Protein AF-A0A924BHE4-F1 (afdb_monomer_lite)

Foldseek 3Di:
DDDDDDDDDDFDKKFAKDKAALPPVCNVVRVVVRVCCCPVVCVLVPDPQAPDSDWDWDWADAPDDPNGITMTTIIGTHPDPPCRDPNMD

Structure (mmCIF, N/CA/C/O backbone):
data_AF-A0A924BHE4-F1
#
_entry.id   AF-A0A924BHE4-F1
#
loop_
_atom_site.group_PDB
_atom_site.id
_atom_site.type_symbol
_atom_site.label_atom_id
_atom_site.label_alt_id
_atom_site.label_comp_id
_atom_site.label_asym_id
_atom_site.label_entity_id
_atom_site.label_seq_id
_atom_site.pdbx_PDB_ins_code
_atom_site.Cartn_x
_atom_site.Cartn_y
_atom_site.Cartn_z
_atom_site.occupancy
_atom_site.B_iso_or_equiv
_atom_site.auth_seq_id
_atom_site.auth_comp_id
_atom_site.auth_asym_id
_atom_site.auth_atom_id
_atom_site.pdbx_PDB_model_num
ATOM 1 N N . MET A 1 1 ? -2.238 -25.765 -11.744 1.00 75.75 1 MET A N 1
ATOM 2 C CA . MET A 1 1 ? -2.651 -24.724 -10.780 1.00 75.75 1 MET A CA 1
ATOM 3 C C . MET A 1 1 ? -4.173 -24.665 -10.812 1.00 75.75 1 MET A C 1
ATOM 5 O O . MET A 1 1 ? -4.711 -24.589 -11.909 1.00 75.75 1 MET A O 1
ATOM 9 N N . LYS A 1 2 ? -4.867 -24.833 -9.679 1.00 91.25 2 LYS A N 1
ATOM 10 C CA . LYS A 1 2 ? -6.329 -24.655 -9.608 1.00 91.25 2 LYS A CA 1
ATOM 11 C C . LYS A 1 2 ? -6.582 -23.211 -9.187 1.00 91.25 2 LYS A C 1
ATOM 13 O O . LYS A 1 2 ? -5.990 -22.785 -8.202 1.00 91.25 2 LYS A O 1
ATOM 18 N N . TYR A 1 3 ? -7.397 -22.484 -9.938 1.00 93.12 3 TYR A N 1
ATOM 19 C CA . TYR A 1 3 ? -7.827 -21.134 -9.585 1.00 93.12 3 TYR A CA 1
ATOM 20 C C . TYR A 1 3 ? -9.350 -21.091 -9.510 1.00 93.12 3 TYR A C 1
ATOM 22 O O . TYR A 1 3 ? -10.034 -21.927 -10.105 1.00 93.12 3 TYR A O 1
ATOM 30 N N . GLU A 1 4 ? -9.856 -20.119 -8.766 1.00 96.06 4 GLU A N 1
ATOM 31 C CA . GLU A 1 4 ? -11.278 -19.853 -8.603 1.00 96.06 4 GLU A CA 1
ATOM 32 C C . GLU A 1 4 ? -11.547 -18.397 -8.978 1.00 96.06 4 GLU A C 1
ATOM 34 O O . GLU A 1 4 ? -10.750 -17.511 -8.669 1.00 96.06 4 GLU A O 1
ATOM 39 N N . VAL A 1 5 ? -12.665 -18.160 -9.662 1.00 95.12 5 VAL A N 1
ATOM 40 C CA . VAL A 1 5 ? -13.160 -16.807 -9.918 1.00 95.12 5 VAL A CA 1
ATOM 41 C C . VAL A 1 5 ? -14.135 -16.464 -8.802 1.00 95.12 5 VAL A C 1
ATOM 43 O O . VAL A 1 5 ? -15.194 -17.077 -8.695 1.00 95.12 5 VAL A O 1
ATOM 46 N N . VAL A 1 6 ? -13.776 -15.478 -7.985 1.00 96.06 6 VAL A N 1
ATOM 47 C CA . VAL A 1 6 ? -14.606 -14.977 -6.885 1.00 96.06 6 VAL A CA 1
ATOM 48 C C . VAL A 1 6 ? -15.015 -13.532 -7.153 1.00 96.06 6 VAL A C 1
ATOM 50 O O . VAL A 1 6 ? -14.274 -12.773 -7.773 1.00 96.06 6 VAL A O 1
ATOM 53 N N . THR A 1 7 ? -16.192 -13.136 -6.673 1.00 96.06 7 THR A N 1
ATOM 54 C CA . THR A 1 7 ? -16.614 -11.727 -6.648 1.00 96.06 7 THR A CA 1
ATOM 55 C C . THR A 1 7 ? -16.381 -11.177 -5.248 1.00 96.06 7 THR A C 1
ATOM 57 O O . THR A 1 7 ? -16.800 -11.797 -4.272 1.00 96.06 7 THR A O 1
ATOM 60 N N . LYS A 1 8 ? -15.723 -10.020 -5.144 1.00 93.81 8 LYS A N 1
ATOM 61 C CA . LYS A 1 8 ? -15.522 -9.306 -3.879 1.00 93.81 8 LYS A CA 1
ATOM 62 C C . LYS A 1 8 ? -16.229 -7.947 -3.935 1.00 93.81 8 LYS A C 1
ATOM 64 O O . LYS A 1 8 ? -16.188 -7.315 -4.990 1.00 93.81 8 LYS A O 1
ATOM 69 N N . PRO A 1 9 ? -16.889 -7.512 -2.848 1.00 95.81 9 PRO A N 1
ATOM 70 C CA . PRO A 1 9 ? -17.392 -6.147 -2.754 1.00 95.81 9 PRO A CA 1
ATOM 71 C C . PRO A 1 9 ? -16.228 -5.149 -2.716 1.00 95.81 9 PRO A C 1
ATOM 73 O O . PRO A 1 9 ? -15.089 -5.523 -2.427 1.00 95.81 9 PRO A O 1
ATOM 76 N N . GLU A 1 10 ? -16.525 -3.882 -2.992 1.00 96.31 10 GLU A N 1
ATOM 77 C CA . GLU A 1 10 ? -15.582 -2.792 -2.749 1.00 96.31 10 GLU A CA 1
ATOM 78 C C . GLU A 1 10 ? -15.214 -2.703 -1.262 1.00 96.31 10 GLU A C 1
ATOM 80 O O . GLU A 1 10 ? -16.024 -2.998 -0.380 1.00 96.31 10 GLU A O 1
ATOM 85 N N . PHE A 1 11 ? -13.983 -2.286 -0.990 1.00 97.06 11 PHE A N 1
ATOM 86 C CA . PHE A 1 11 ? -13.465 -2.065 0.354 1.00 97.06 11 PHE A CA 1
ATOM 87 C C . PHE A 1 11 ? -12.489 -0.888 0.332 1.00 97.06 11 PHE A C 1
ATOM 89 O O . PHE A 1 11 ? -12.055 -0.441 -0.732 1.00 97.06 11 PHE A O 1
ATOM 96 N N . LYS A 1 12 ? -12.180 -0.353 1.512 1.00 98.19 12 LYS A N 1
ATOM 97 C CA . LYS A 1 12 ? -11.297 0.804 1.683 1.00 98.19 12 LYS A CA 1
ATOM 98 C C . LYS A 1 12 ? -9.971 0.345 2.249 1.00 98.19 12 LYS A C 1
ATOM 100 O O . LYS A 1 12 ? -9.937 -0.560 3.078 1.00 98.19 12 LYS A O 1
ATOM 105 N N . VAL A 1 13 ? -8.902 1.010 1.845 1.00 98.19 13 VAL A N 1
ATOM 106 C CA . VAL A 1 13 ? -7.551 0.746 2.331 1.00 98.19 13 VAL A CA 1
ATOM 107 C C . VAL A 1 13 ? -6.853 2.059 2.650 1.00 98.19 13 VAL A C 1
ATOM 109 O O . VAL A 1 13 ? -7.119 3.050 1.977 1.00 98.19 13 VAL A O 1
ATOM 112 N N . ILE A 1 14 ? -5.991 2.052 3.666 1.00 98.56 14 ILE A N 1
ATOM 113 C CA . ILE A 1 14 ? -5.063 3.150 3.976 1.00 98.56 14 ILE A CA 1
ATOM 114 C C . ILE A 1 14 ? -3.647 2.584 3.979 1.00 98.56 14 ILE A C 1
ATOM 116 O O . ILE A 1 14 ? -3.429 1.460 4.448 1.00 98.56 14 ILE A O 1
ATOM 120 N N . GLY A 1 15 ? -2.685 3.348 3.470 1.00 98.06 15 GLY A N 1
ATOM 121 C CA . GLY A 1 15 ? -1.286 2.940 3.478 1.00 98.06 15 GLY A CA 1
ATOM 122 C C . GLY A 1 15 ? -0.345 3.927 2.801 1.00 98.06 15 GLY A C 1
ATOM 123 O O . GLY A 1 15 ? -0.630 5.120 2.704 1.00 98.06 15 GLY A O 1
ATOM 124 N N . ILE A 1 16 ? 0.782 3.413 2.309 1.00 98.06 16 ILE A N 1
ATOM 125 C CA . ILE A 1 16 ? 1.789 4.184 1.566 1.00 98.06 16 ILE A CA 1
ATOM 126 C C . ILE A 1 16 ? 2.089 3.526 0.222 1.00 98.06 16 ILE A C 1
ATOM 128 O O . ILE A 1 16 ? 2.067 2.298 0.095 1.00 98.06 16 ILE A O 1
ATOM 132 N N . SER A 1 17 ? 2.361 4.347 -0.794 1.00 96.94 17 SER A N 1
ATOM 133 C CA . SER A 1 17 ? 2.729 3.882 -2.134 1.00 96.94 17 SER A CA 1
ATOM 134 C C . SER A 1 17 ? 4.140 4.305 -2.516 1.00 96.94 17 SER A C 1
ATOM 136 O O . SER A 1 17 ? 4.667 5.310 -2.038 1.00 96.94 17 SER A O 1
ATOM 138 N N . ILE A 1 18 ? 4.735 3.535 -3.424 1.00 95.38 18 ILE A N 1
ATOM 139 C CA . ILE A 1 18 ? 5.931 3.933 -4.161 1.00 95.38 18 ILE A CA 1
ATOM 140 C C . ILE A 1 18 ? 5.728 3.669 -5.651 1.00 95.38 18 ILE A C 1
ATOM 142 O O . ILE A 1 18 ? 5.142 2.649 -6.045 1.00 95.38 18 ILE A O 1
ATOM 146 N N . ARG A 1 19 ? 6.243 4.576 -6.488 1.00 93.25 19 ARG A N 1
ATOM 147 C CA . ARG A 1 19 ? 6.323 4.334 -7.927 1.00 93.25 19 ARG A CA 1
ATOM 148 C C . ARG A 1 19 ? 7.362 3.251 -8.170 1.00 93.25 19 ARG A C 1
ATOM 150 O O . ARG A 1 19 ? 8.514 3.372 -7.768 1.00 93.25 19 ARG A O 1
ATOM 157 N N . THR A 1 20 ? 6.928 2.169 -8.790 1.00 89.12 20 THR A N 1
ATOM 158 C CA . THR A 1 20 ? 7.767 1.031 -9.126 1.00 89.12 20 THR A CA 1
ATOM 159 C C . THR A 1 20 ? 8.157 1.137 -10.585 1.00 89.12 20 THR A C 1
ATOM 161 O O . THR A 1 20 ? 7.327 0.962 -11.473 1.00 89.12 20 THR A O 1
ATOM 164 N N . GLU A 1 21 ? 9.429 1.435 -10.815 1.00 87.62 21 GLU A N 1
ATOM 165 C CA . GLU A 1 21 ? 10.041 1.348 -12.132 1.00 87.62 21 GLU A CA 1
ATOM 166 C C . GLU A 1 21 ? 10.578 -0.074 -12.336 1.00 87.62 21 GLU A C 1
ATOM 168 O O . GLU A 1 21 ? 11.219 -0.674 -11.463 1.00 87.62 21 GLU A O 1
ATOM 173 N N . THR A 1 22 ? 10.257 -0.637 -13.488 1.00 79.56 22 THR A N 1
ATOM 174 C CA . THR A 1 22 ? 10.628 -1.986 -13.938 1.00 79.56 22 THR A CA 1
ATOM 175 C C . THR A 1 22 ? 11.973 -1.997 -14.666 1.00 79.56 22 THR A C 1
ATOM 177 O O . THR A 1 22 ? 12.616 -3.042 -14.786 1.00 79.56 22 THR A O 1
ATOM 180 N N . GLU A 1 23 ? 12.442 -0.827 -15.104 1.00 80.56 23 GLU A N 1
ATOM 181 C CA . GLU A 1 23 ? 13.755 -0.646 -15.708 1.00 80.56 23 GLU A CA 1
ATOM 182 C C . GLU A 1 23 ? 14.890 -0.780 -14.677 1.00 80.56 23 GLU A C 1
ATOM 184 O O . GLU A 1 23 ? 14.732 -0.571 -13.471 1.00 80.56 23 GLU A O 1
ATOM 189 N N . ASN A 1 24 ? 16.085 -1.133 -15.160 1.00 75.25 24 ASN A N 1
ATOM 190 C CA . ASN A 1 24 ? 17.331 -1.126 -14.381 1.00 75.25 24 ASN A CA 1
ATOM 191 C C . ASN A 1 24 ? 17.297 -1.924 -13.059 1.00 75.25 24 ASN A C 1
ATOM 193 O O . ASN A 1 24 ? 18.066 -1.630 -12.140 1.00 75.25 24 ASN A O 1
ATOM 197 N N . ASN A 1 25 ? 16.429 -2.941 -12.960 1.00 71.75 25 ASN A N 1
ATOM 198 C CA . ASN A 1 25 ? 16.229 -3.777 -11.768 1.00 71.75 25 ASN A CA 1
ATOM 199 C C . ASN A 1 25 ? 15.888 -2.982 -10.487 1.00 71.75 25 ASN A C 1
ATOM 201 O O . ASN A 1 25 ? 16.125 -3.470 -9.379 1.00 71.75 25 ASN A O 1
ATOM 205 N N . GLN A 1 26 ? 15.330 -1.772 -10.614 1.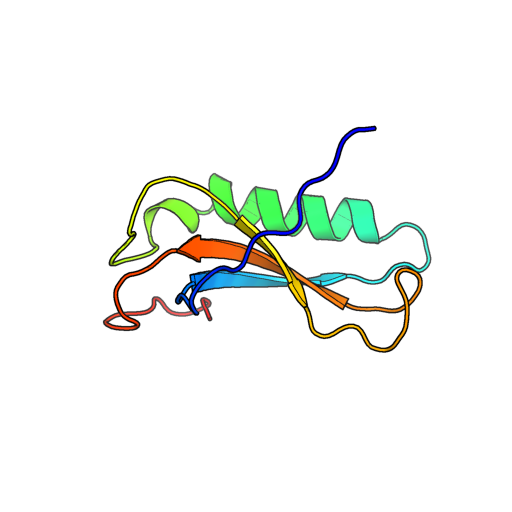00 83.56 26 GLN A N 1
ATOM 206 C CA . GLN A 1 26 ? 15.024 -0.909 -9.464 1.00 83.56 26 GLN A CA 1
ATOM 207 C C . GLN A 1 26 ? 13.812 -1.388 -8.661 1.00 83.56 26 GLN A C 1
ATOM 209 O O . GLN A 1 26 ? 13.688 -1.062 -7.482 1.00 83.56 26 GLN A O 1
ATOM 214 N N . THR A 1 27 ? 12.965 -2.236 -9.249 1.00 87.88 27 THR A N 1
ATOM 215 C CA . THR A 1 27 ? 11.776 -2.796 -8.595 1.00 87.88 27 THR A CA 1
ATOM 216 C C . THR A 1 27 ? 12.085 -3.418 -7.236 1.00 87.88 27 THR A C 1
ATOM 218 O O . THR A 1 27 ? 11.410 -3.127 -6.254 1.00 87.88 27 THR A O 1
ATOM 221 N N . ALA A 1 28 ? 13.129 -4.248 -7.143 1.00 90.25 28 ALA A N 1
ATOM 222 C CA . ALA A 1 28 ? 13.470 -4.914 -5.888 1.00 90.25 28 ALA A CA 1
ATOM 223 C C . ALA A 1 28 ? 13.880 -3.915 -4.793 1.00 90.25 28 ALA A C 1
ATOM 225 O O . ALA A 1 28 ? 13.563 -4.125 -3.623 1.00 90.25 28 ALA A O 1
ATOM 226 N N . LEU A 1 29 ? 14.559 -2.827 -5.172 1.00 91.38 29 LEU A N 1
ATOM 227 C CA . LEU A 1 29 ? 14.969 -1.775 -4.247 1.00 91.38 29 LEU A CA 1
ATOM 228 C C . LEU A 1 29 ? 13.765 -0.949 -3.781 1.00 91.38 29 LEU A C 1
ATOM 230 O O . LEU A 1 29 ? 13.599 -0.767 -2.580 1.00 91.38 29 LEU A O 1
ATOM 234 N N . ALA A 1 30 ? 12.901 -0.530 -4.708 1.00 91.56 30 ALA A N 1
ATOM 235 C CA . ALA A 1 30 ? 11.690 0.227 -4.394 1.00 91.56 30 ALA A CA 1
ATOM 236 C C . ALA A 1 30 ? 10.746 -0.561 -3.472 1.00 91.56 30 ALA A C 1
ATOM 238 O O . ALA A 1 30 ? 10.249 -0.035 -2.479 1.00 91.56 30 ALA A O 1
ATOM 239 N N . LEU A 1 31 ? 10.541 -1.854 -3.751 1.00 94.31 31 LEU A N 1
ATOM 240 C CA . LEU A 1 31 ? 9.729 -2.723 -2.899 1.00 94.31 31 LEU A CA 1
ATOM 241 C C . LEU A 1 31 ? 10.354 -2.910 -1.517 1.00 94.31 31 LEU A C 1
ATOM 243 O O . LEU A 1 31 ? 9.639 -2.898 -0.517 1.00 94.31 31 LEU A O 1
ATOM 247 N N . LYS A 1 32 ? 11.679 -3.070 -1.447 1.00 94.94 32 LYS A N 1
ATOM 248 C CA . LYS A 1 32 ? 12.386 -3.156 -0.169 1.00 94.94 32 LYS A CA 1
ATOM 249 C C . LYS A 1 32 ? 12.184 -1.879 0.651 1.00 94.94 32 LYS A C 1
ATOM 251 O O . LYS A 1 32 ? 11.806 -1.985 1.811 1.00 94.94 32 LYS A O 1
ATOM 256 N N . GLU A 1 33 ? 12.381 -0.708 0.049 1.00 95.62 33 GLU A N 1
ATOM 257 C CA . GLU A 1 33 ? 12.187 0.586 0.712 1.00 95.62 33 GLU A CA 1
ATOM 258 C C . GLU A 1 33 ? 10.748 0.755 1.214 1.00 95.62 33 GLU A C 1
ATOM 260 O O . GLU A 1 33 ? 1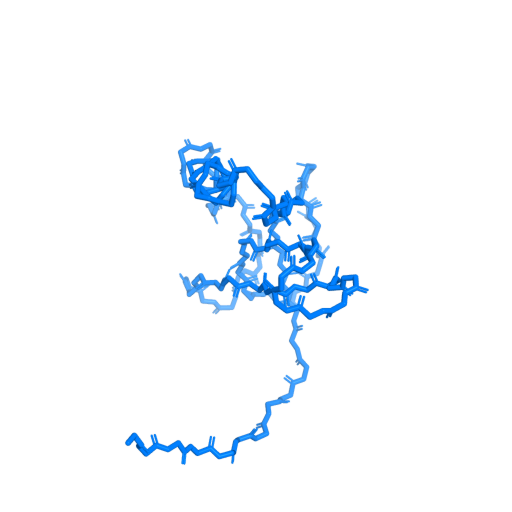0.536 1.147 2.360 1.00 95.62 33 GLU A O 1
ATOM 265 N N . LEU A 1 34 ? 9.758 0.405 0.386 1.00 97.31 34 LEU A N 1
ATOM 266 C CA . LEU A 1 34 ? 8.347 0.459 0.761 1.00 97.31 34 LEU A CA 1
ATOM 267 C C . LEU A 1 34 ? 8.071 -0.363 2.023 1.00 97.31 34 LEU A C 1
ATOM 269 O O . LEU A 1 34 ? 7.449 0.136 2.956 1.00 97.31 34 LEU A O 1
ATOM 273 N N . TRP A 1 35 ? 8.536 -1.613 2.059 1.00 97.69 35 TRP A N 1
ATOM 274 C CA . TRP A 1 35 ? 8.286 -2.509 3.186 1.00 97.69 35 TRP A CA 1
ATOM 275 C C . TRP A 1 35 ? 9.103 -2.159 4.428 1.00 97.69 35 TRP A C 1
ATOM 277 O O . TRP A 1 35 ? 8.588 -2.290 5.538 1.00 97.69 35 TRP A O 1
ATOM 287 N N . GLU A 1 36 ? 10.344 -1.694 4.261 1.00 97.25 36 GLU A N 1
ATOM 288 C CA . GLU A 1 36 ? 11.146 -1.174 5.371 1.00 97.25 36 GLU A CA 1
ATOM 289 C C . GLU A 1 36 ? 10.429 0.007 6.022 1.00 97.25 36 GLU A C 1
ATOM 291 O O . GLU A 1 36 ? 10.209 -0.027 7.226 1.00 97.25 36 GLU A O 1
ATOM 296 N N . ARG A 1 37 ? 9.950 0.980 5.244 1.00 96.38 37 ARG A N 1
ATOM 297 C CA . ARG A 1 37 ? 9.168 2.103 5.780 1.00 96.38 37 ARG A CA 1
ATOM 298 C C . ARG A 1 37 ? 7.853 1.642 6.406 1.00 96.38 37 ARG A C 1
ATOM 300 O O . ARG A 1 37 ? 7.522 2.055 7.511 1.00 96.38 37 ARG A O 1
ATOM 307 N N . PHE A 1 38 ? 7.119 0.749 5.741 1.00 98.00 38 PHE A N 1
ATOM 308 C CA . PHE A 1 38 ? 5.815 0.287 6.224 1.00 98.00 38 PHE A CA 1
ATOM 309 C C . PHE A 1 38 ? 5.890 -0.356 7.619 1.00 98.00 38 PHE A C 1
ATOM 311 O O . PHE A 1 38 ? 5.011 -0.130 8.448 1.00 98.00 38 PHE A O 1
ATOM 318 N N . TYR A 1 39 ? 6.946 -1.129 7.894 1.00 97.12 39 TYR A N 1
ATOM 319 C CA . TYR A 1 39 ? 7.108 -1.821 9.175 1.00 97.12 39 TYR A CA 1
ATOM 320 C C . TYR A 1 39 ? 8.042 -1.115 10.161 1.00 97.12 39 TYR A C 1
ATOM 3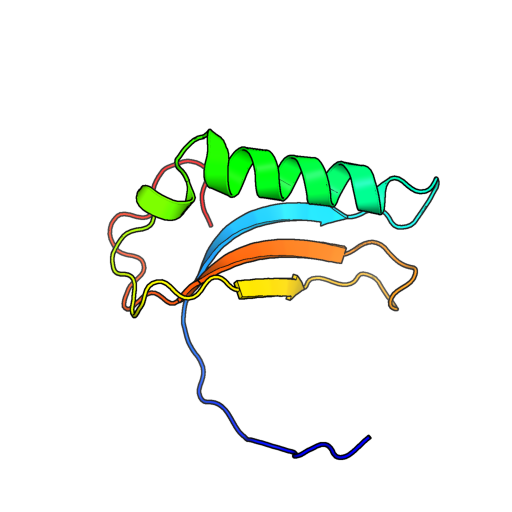22 O O . TYR A 1 39 ? 7.728 -1.043 11.345 1.00 97.12 39 TYR A O 1
ATOM 330 N N . MET A 1 40 ? 9.204 -0.629 9.720 1.00 96.06 40 MET A N 1
ATOM 331 C CA . MET A 1 40 ? 10.220 -0.074 10.624 1.00 96.06 40 MET A CA 1
ATOM 332 C C . MET A 1 40 ? 9.879 1.337 11.094 1.00 96.06 40 MET A C 1
ATOM 334 O O . MET A 1 40 ? 10.204 1.672 12.232 1.00 96.06 40 MET A O 1
ATOM 338 N N . ASP A 1 41 ? 9.191 2.129 10.267 1.00 94.62 41 ASP A N 1
ATOM 339 C CA . ASP A 1 41 ? 8.752 3.476 10.650 1.00 94.62 41 ASP A CA 1
ATOM 340 C C . ASP A 1 41 ? 7.401 3.455 11.393 1.00 94.62 41 ASP A C 1
ATOM 342 O O . ASP A 1 41 ? 6.852 4.510 11.690 1.00 94.62 41 ASP A O 1
ATOM 346 N N . GLY A 1 42 ? 6.848 2.271 11.697 1.00 94.56 42 GLY A N 1
ATOM 347 C CA . GLY A 1 42 ? 5.598 2.122 12.456 1.00 94.56 42 GLY A CA 1
ATOM 348 C C . GLY A 1 42 ? 4.320 2.438 11.672 1.00 94.56 42 GLY A C 1
ATOM 349 O O . GLY A 1 42 ? 3.236 2.411 12.247 1.00 94.56 42 GLY A O 1
ATOM 350 N N . ILE A 1 43 ? 4.414 2.675 10.358 1.00 96.62 43 ILE A N 1
ATOM 351 C CA . ILE A 1 43 ? 3.273 3.035 9.496 1.00 96.62 43 ILE A CA 1
ATOM 352 C C . ILE A 1 43 ? 2.134 2.022 9.615 1.00 96.62 43 ILE A C 1
ATOM 354 O O . ILE A 1 43 ? 0.980 2.420 9.735 1.00 96.62 43 ILE A O 1
ATOM 358 N N . ALA A 1 44 ? 2.442 0.721 9.611 1.00 96.69 44 ALA A N 1
ATOM 359 C CA . ALA A 1 44 ? 1.434 -0.321 9.768 1.00 96.69 44 ALA A CA 1
ATOM 360 C C . ALA A 1 44 ? 0.629 -0.156 11.065 1.00 96.69 44 ALA A C 1
ATOM 362 O O . ALA A 1 44 ? -0.585 -0.338 11.050 1.00 96.69 44 ALA A O 1
ATOM 363 N N . ASP A 1 45 ? 1.281 0.194 12.173 1.00 96.50 45 ASP A N 1
ATOM 364 C CA . ASP A 1 45 ? 0.649 0.341 13.488 1.00 96.50 45 ASP A CA 1
ATOM 365 C C . ASP A 1 45 ? -0.161 1.642 13.597 1.00 96.50 45 ASP A C 1
ATOM 367 O O . ASP A 1 45 ? -1.189 1.670 14.274 1.00 96.50 45 ASP A O 1
ATOM 371 N N . ASP A 1 46 ? 0.252 2.683 12.872 1.00 96.94 46 ASP A N 1
ATOM 372 C CA . ASP A 1 46 ? -0.402 3.994 12.855 1.00 96.94 46 ASP A CA 1
ATOM 373 C C . ASP A 1 46 ? -1.684 4.038 12.000 1.00 96.94 46 ASP A C 1
ATOM 375 O O . ASP A 1 46 ? -2.463 4.989 12.110 1.00 96.94 46 ASP A O 1
ATOM 379 N N . ILE A 1 47 ? -1.950 3.023 11.164 1.00 98.12 47 ILE A N 1
ATOM 380 C CA . ILE A 1 47 ? -3.169 2.971 10.341 1.00 98.12 47 ILE A CA 1
ATOM 381 C C . ILE A 1 47 ? -4.418 2.827 11.235 1.00 98.12 47 ILE A C 1
ATOM 383 O O . ILE A 1 47 ? -4.587 1.803 11.908 1.00 98.12 47 ILE A O 1
ATOM 387 N N . PRO A 1 48 ? -5.357 3.794 11.207 1.00 97.94 48 PRO A N 1
ATOM 388 C CA . PRO A 1 48 ? -6.555 3.752 12.032 1.00 97.94 48 PRO A CA 1
ATOM 389 C C . PRO A 1 48 ? -7.640 2.858 11.422 1.00 97.94 48 PRO A C 1
ATOM 391 O O . PRO A 1 48 ? -7.645 2.540 10.235 1.00 97.94 48 PRO A O 1
ATOM 394 N N . ASN A 1 49 ? -8.644 2.514 12.232 1.00 98.12 49 ASN A N 1
ATOM 395 C CA . ASN A 1 49 ? -9.895 1.889 11.781 1.00 98.12 49 ASN A CA 1
ATOM 396 C C . ASN A 1 49 ? -9.736 0.557 11.027 1.00 98.12 49 ASN A C 1
ATOM 398 O O . ASN A 1 49 ? -10.644 0.186 10.272 1.00 98.12 49 ASN A O 1
ATOM 402 N N . LYS A 1 50 ? -8.629 -0.167 11.234 1.00 98.25 50 LYS A N 1
ATOM 403 C CA . LYS A 1 50 ? -8.385 -1.458 10.588 1.00 98.25 50 LYS A CA 1
ATOM 404 C C . LYS A 1 50 ? -9.550 -2.427 10.789 1.00 98.25 50 LYS A C 1
ATOM 406 O O . LYS A 1 50 ? -10.143 -2.532 11.870 1.00 98.25 50 LYS A O 1
ATOM 411 N N . VAL A 1 51 ? -9.894 -3.143 9.724 1.00 98.12 51 VAL A N 1
ATOM 412 C CA . VAL A 1 51 ? -10.866 -4.242 9.776 1.00 98.12 51 VAL A CA 1
ATOM 413 C C . VAL A 1 51 ? -10.243 -5.465 10.448 1.00 98.12 51 VAL A C 1
ATOM 415 O O . VAL A 1 51 ? -10.922 -6.148 11.216 1.00 98.12 51 VAL A O 1
ATOM 418 N N . ASN A 1 52 ? -8.960 -5.703 10.183 1.00 96.62 52 ASN A N 1
ATOM 419 C CA . ASN A 1 52 ? -8.139 -6.792 10.700 1.00 96.62 52 ASN A CA 1
ATOM 420 C C . ASN A 1 52 ? -6.646 -6.405 10.604 1.00 96.62 52 ASN A C 1
ATOM 422 O O . ASN A 1 52 ? -6.314 -5.307 10.168 1.00 96.62 52 ASN A O 1
ATOM 426 N N . GLU A 1 53 ? -5.751 -7.310 10.996 1.00 95.81 53 GLU A N 1
ATOM 427 C CA . GLU A 1 53 ? -4.296 -7.110 10.882 1.00 95.81 53 GLU A CA 1
ATOM 428 C C . GLU A 1 53 ? -3.715 -7.640 9.560 1.00 95.81 53 GLU A C 1
ATOM 430 O O . GLU A 1 53 ? -2.498 -7.760 9.421 1.00 95.81 53 GLU A O 1
ATOM 435 N N . ASP A 1 54 ? -4.564 -7.991 8.590 1.00 97.12 54 ASP A N 1
ATOM 436 C CA . ASP A 1 54 ? -4.079 -8.449 7.296 1.00 97.12 54 ASP A CA 1
ATOM 437 C C . ASP A 1 54 ? -3.458 -7.268 6.544 1.00 97.12 54 ASP A C 1
ATOM 439 O O . ASP A 1 54 ? -3.999 -6.158 6.481 1.00 97.12 54 ASP A O 1
ATOM 443 N N . VAL A 1 55 ? -2.306 -7.531 5.936 1.00 97.38 55 VAL A N 1
ATOM 444 C CA . VAL A 1 55 ? -1.584 -6.556 5.125 1.00 97.38 55 VAL A CA 1
ATOM 445 C C . VAL A 1 55 ? -1.745 -6.923 3.658 1.00 97.38 55 VAL A C 1
ATOM 447 O O . VAL A 1 55 ? -1.535 -8.068 3.252 1.00 97.38 55 VAL A O 1
ATOM 450 N N . LEU A 1 56 ? -2.111 -5.933 2.854 1.00 97.12 56 LEU A N 1
ATOM 451 C CA . LEU A 1 56 ? -2.315 -6.055 1.421 1.00 97.12 56 LEU A CA 1
ATOM 452 C C . LEU A 1 56 ? -1.193 -5.337 0.670 1.00 97.12 56 LEU A C 1
ATOM 454 O O . LEU A 1 56 ? -0.749 -4.254 1.051 1.00 97.12 56 LEU A O 1
ATOM 458 N N . SER A 1 57 ? -0.771 -5.942 -0.438 1.00 96.75 57 SER A N 1
ATOM 459 C CA . SER A 1 57 ? 0.050 -5.285 -1.450 1.00 96.75 57 SER A CA 1
ATOM 460 C C . SER A 1 57 ? -0.792 -5.132 -2.704 1.00 96.75 57 SER A C 1
ATOM 462 O O . SER A 1 57 ? -1.149 -6.128 -3.339 1.00 96.75 57 SER A O 1
ATOM 464 N N . LEU A 1 58 ? -1.170 -3.895 -3.015 1.00 96.31 58 LEU A N 1
ATOM 465 C CA . LEU A 1 58 ? -1.917 -3.580 -4.224 1.00 96.31 58 LEU A CA 1
ATOM 466 C C . LEU A 1 58 ? -0.959 -3.073 -5.294 1.00 96.31 58 LEU A C 1
ATOM 468 O O . LEU A 1 58 ? -0.058 -2.283 -5.021 1.00 96.31 58 LEU A O 1
ATOM 472 N N . TYR A 1 59 ? -1.192 -3.527 -6.517 1.00 94.44 59 TYR A N 1
ATOM 473 C CA . TYR A 1 59 ? -0.475 -3.095 -7.702 1.00 94.44 59 TYR A CA 1
ATOM 474 C C . TYR A 1 59 ? -1.476 -2.344 -8.570 1.00 94.44 59 TYR A C 1
ATOM 476 O O . TYR A 1 59 ? -2.413 -2.945 -9.101 1.00 94.44 59 TYR A O 1
ATOM 484 N N . ILE A 1 60 ? -1.341 -1.024 -8.616 1.00 94.25 60 ILE A N 1
ATOM 485 C CA . ILE A 1 60 ? -2.331 -0.109 -9.195 1.00 94.25 60 ILE A CA 1
ATOM 486 C C . ILE A 1 60 ? -1.649 0.894 -10.126 1.00 94.25 60 ILE A C 1
ATOM 488 O O . ILE A 1 60 ? -0.423 0.980 -10.165 1.00 94.25 60 ILE A O 1
ATOM 492 N N . ASP A 1 61 ? -2.443 1.649 -10.884 1.00 94.31 61 ASP A N 1
ATOM 493 C CA . ASP A 1 61 ? -1.963 2.729 -11.759 1.00 94.31 61 ASP A CA 1
ATOM 494 C C . ASP A 1 61 ? -0.849 2.297 -12.730 1.00 94.31 61 ASP A C 1
ATOM 496 O O . ASP A 1 61 ? 0.168 2.985 -12.896 1.00 94.31 61 ASP A O 1
ATOM 500 N N . TYR A 1 62 ? -1.036 1.127 -13.347 1.00 93.19 62 TYR A N 1
ATOM 501 C CA . TYR A 1 62 ? -0.189 0.647 -14.435 1.00 93.19 62 TYR A CA 1
ATOM 502 C C . TYR A 1 62 ? -0.259 1.614 -15.620 1.00 93.19 62 TYR A C 1
ATOM 504 O O . TYR A 1 62 ? -1.348 1.953 -16.084 1.00 93.19 62 TYR A O 1
ATOM 512 N N . GLU A 1 63 ? 0.902 2.030 -16.128 1.00 93.00 63 GLU A N 1
ATOM 513 C CA . GLU A 1 63 ? 0.991 2.807 -17.374 1.00 93.00 63 GLU A CA 1
ATOM 514 C C . GLU A 1 63 ? 0.797 1.947 -18.631 1.00 93.00 63 GLU A C 1
ATOM 516 O O . GLU A 1 63 ? 0.396 2.461 -19.676 1.00 93.00 63 GLU A O 1
ATOM 521 N N . GLY A 1 64 ? 1.006 0.637 -18.519 1.00 90.50 64 GLY A N 1
ATOM 522 C CA . GLY A 1 64 ? 0.814 -0.314 -19.603 1.00 90.50 64 GLY A CA 1
ATOM 523 C C . GLY A 1 64 ? 0.704 -1.732 -19.068 1.00 90.50 64 GLY A C 1
ATOM 524 O O . GLY A 1 64 ? -0.226 -2.041 -18.319 1.00 90.50 64 GLY A O 1
ATOM 525 N N . ASP A 1 65 ? 1.619 -2.607 -19.474 1.00 88.94 65 ASP A N 1
ATOM 526 C CA . ASP A 1 65 ? 1.645 -3.977 -18.965 1.00 88.94 65 ASP A CA 1
ATOM 527 C C . ASP A 1 65 ? 2.538 -4.116 -17.719 1.00 88.94 65 ASP A C 1
ATOM 529 O O . ASP A 1 65 ? 2.907 -3.142 -17.066 1.00 88.94 65 ASP A O 1
ATOM 533 N N . TYR A 1 66 ? 2.854 -5.353 -17.332 1.00 81.31 66 TYR A N 1
ATOM 534 C CA . TYR A 1 66 ? 3.667 -5.632 -16.146 1.00 81.31 66 TYR A CA 1
ATOM 535 C C . TYR A 1 66 ? 5.139 -5.199 -16.285 1.00 81.31 66 TYR A C 1
ATOM 537 O O . TYR A 1 66 ? 5.891 -5.293 -15.314 1.00 81.31 66 TYR A O 1
ATOM 545 N N . THR A 1 67 ? 5.565 -4.797 -17.483 1.00 85.44 67 THR A N 1
ATOM 546 C CA . THR A 1 67 ? 6.902 -4.281 -17.781 1.00 85.44 67 THR A CA 1
ATOM 547 C C . THR A 1 67 ? 6.965 -2.762 -17.763 1.00 85.44 67 THR A C 1
ATOM 549 O O . THR A 1 67 ? 8.071 -2.237 -17.822 1.00 85.44 67 THR A O 1
ATOM 552 N N . ASP A 1 68 ? 5.837 -2.068 -17.619 1.00 89.62 68 ASP A N 1
ATOM 553 C CA . ASP A 1 68 ? 5.769 -0.613 -17.502 1.00 89.62 68 ASP A CA 1
ATOM 554 C C . ASP A 1 68 ? 5.655 -0.170 -16.032 1.00 89.62 68 ASP A C 1
ATOM 556 O O . ASP A 1 68 ? 5.310 -0.979 -15.162 1.00 89.62 68 ASP A O 1
ATOM 560 N N . PRO A 1 69 ? 5.921 1.110 -15.714 1.00 92.88 69 PRO A N 1
ATOM 561 C CA . PRO A 1 69 ? 5.799 1.613 -14.355 1.00 92.88 69 PRO A CA 1
ATOM 562 C C . PRO A 1 69 ? 4.383 1.475 -13.772 1.00 92.88 69 PRO A C 1
ATOM 564 O O . PRO A 1 69 ? 3.366 1.688 -14.441 1.00 92.88 69 PRO A O 1
ATOM 567 N N . TYR A 1 70 ? 4.323 1.171 -12.478 1.00 94.06 70 TYR A N 1
ATOM 568 C CA . TYR A 1 70 ? 3.085 1.041 -11.702 1.00 94.06 70 TYR A CA 1
ATOM 569 C C . TYR A 1 70 ? 3.303 1.504 -10.260 1.00 94.06 70 TYR A C 1
ATOM 571 O O . TYR A 1 70 ? 4.432 1.720 -9.826 1.00 94.06 70 TYR A O 1
ATOM 579 N N . ASN A 1 71 ? 2.233 1.667 -9.489 1.00 94.81 71 ASN A N 1
ATOM 580 C CA . ASN A 1 71 ? 2.322 1.960 -8.061 1.00 94.81 71 ASN A CA 1
ATOM 581 C C . ASN A 1 71 ? 2.186 0.665 -7.261 1.00 94.81 71 ASN A C 1
ATOM 583 O O . ASN A 1 71 ? 1.205 -0.064 -7.417 1.00 94.81 71 ASN A O 1
ATOM 587 N N . THR A 1 72 ? 3.152 0.397 -6.379 1.00 95.94 72 THR A N 1
ATOM 588 C CA . THR A 1 72 ? 2.966 -0.610 -5.327 1.00 95.94 72 THR A CA 1
ATOM 589 C C . THR A 1 72 ? 2.467 0.094 -4.078 1.00 95.94 72 THR A C 1
ATOM 591 O O . THR A 1 72 ? 3.093 1.053 -3.630 1.00 95.94 72 THR A O 1
ATOM 594 N N . PHE A 1 73 ? 1.370 -0.392 -3.505 1.00 97.88 73 PHE A N 1
ATOM 595 C CA . PHE A 1 73 ? 0.730 0.169 -2.323 1.00 97.88 73 PHE A CA 1
ATOM 596 C C . PHE A 1 73 ? 0.693 -0.865 -1.196 1.00 97.88 73 PHE A C 1
ATOM 598 O O . PHE A 1 73 ? 0.030 -1.898 -1.318 1.00 97.88 73 PHE A O 1
ATOM 605 N N . ALA A 1 74 ? 1.428 -0.604 -0.114 1.00 98.31 74 ALA A N 1
ATOM 606 C CA . ALA A 1 74 ? 1.393 -1.407 1.106 1.00 98.31 74 ALA A CA 1
ATOM 607 C C . ALA A 1 74 ? 0.350 -0.804 2.050 1.00 98.31 74 ALA A C 1
ATOM 609 O O . ALA A 1 74 ? 0.452 0.371 2.407 1.00 98.31 74 ALA A O 1
ATOM 610 N N . CYS A 1 75 ? -0.679 -1.577 2.397 1.00 98.31 75 CYS A N 1
ATOM 611 C CA . CYS A 1 75 ? -1.870 -1.042 3.053 1.00 98.31 75 CYS A CA 1
ATOM 612 C C . CYS A 1 75 ? -2.612 -2.078 3.905 1.00 98.31 75 CYS A C 1
ATOM 614 O O . CYS A 1 75 ? -2.380 -3.283 3.796 1.00 98.31 75 CYS A O 1
ATOM 616 N N . CYS A 1 7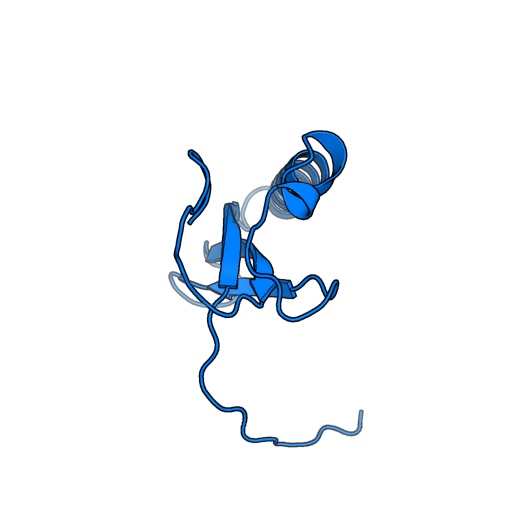6 ? -3.544 -1.594 4.725 1.00 98.38 76 CYS A N 1
ATOM 617 C CA . CYS A 1 76 ? -4.497 -2.413 5.476 1.00 98.38 76 CYS A CA 1
ATOM 618 C C . CYS A 1 76 ? -5.931 -2.032 5.097 1.00 98.38 76 CYS A C 1
ATOM 620 O O . CYS A 1 76 ? -6.208 -0.873 4.782 1.00 98.38 76 CYS A O 1
ATOM 622 N N . GLU A 1 77 ? -6.853 -2.994 5.156 1.00 98.38 77 GLU A N 1
ATOM 623 C CA . GLU A 1 77 ? -8.282 -2.716 4.990 1.00 98.38 77 GLU A CA 1
ATOM 624 C C . GLU A 1 77 ? -8.816 -1.924 6.192 1.00 98.38 77 GLU A C 1
ATOM 626 O O . GLU A 1 77 ? -8.578 -2.293 7.345 1.00 98.38 77 GLU A O 1
ATOM 631 N N . VAL A 1 78 ? -9.573 -0.854 5.935 1.00 98.56 78 VAL A N 1
ATOM 632 C CA . VAL A 1 78 ? -10.121 0.033 6.971 1.00 98.56 78 VAL A CA 1
ATOM 633 C C . VAL A 1 78 ? -11.625 0.236 6.826 1.00 98.56 78 VAL A C 1
ATOM 635 O O . VAL A 1 78 ? -12.197 0.185 5.740 1.00 98.56 78 VAL A O 1
ATOM 638 N N . LYS A 1 79 ? -12.298 0.518 7.942 1.00 98.25 79 LYS A N 1
ATOM 639 C CA . LYS A 1 79 ? -13.749 0.773 7.962 1.00 98.25 79 LYS A CA 1
ATOM 640 C C . LYS A 1 79 ? -14.102 2.177 7.449 1.00 98.25 79 LYS A C 1
ATOM 642 O O . LYS A 1 79 ? -15.129 2.366 6.785 1.00 98.25 79 LYS A O 1
ATOM 647 N N . SER A 1 80 ? -13.259 3.168 7.736 1.00 98.12 80 SER A N 1
ATOM 648 C CA . SER A 1 80 ? 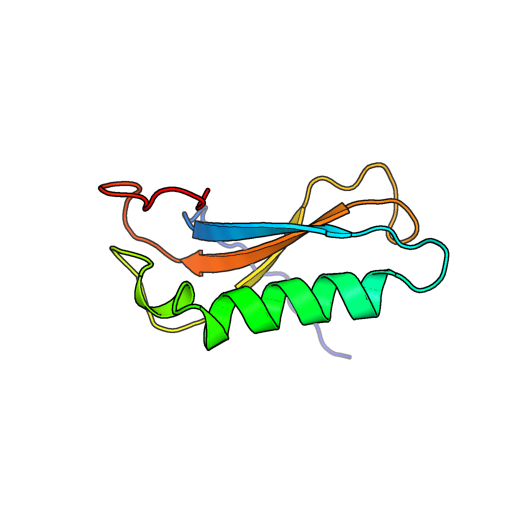-13.447 4.569 7.341 1.00 98.12 80 SER A CA 1
ATOM 649 C C . SER A 1 80 ? -12.116 5.286 7.109 1.00 98.12 80 SER A C 1
ATOM 651 O O . SER A 1 80 ? -11.068 4.822 7.551 1.00 98.12 80 SER A O 1
ATOM 653 N N . PHE A 1 81 ? -12.187 6.432 6.427 1.00 98.06 81 PHE A N 1
ATOM 654 C CA . PHE A 1 81 ? -11.061 7.344 6.187 1.00 98.06 81 PHE A CA 1
ATOM 655 C C . PHE A 1 81 ? -10.968 8.449 7.254 1.00 98.06 81 PHE A C 1
ATOM 657 O O . PHE A 1 81 ? -10.432 9.526 7.006 1.00 98.06 81 PHE A O 1
ATOM 664 N N . ASP A 1 82 ? -11.531 8.216 8.440 1.00 97.88 82 ASP A N 1
ATOM 665 C CA . ASP A 1 82 ? -11.461 9.191 9.523 1.00 97.88 82 ASP A CA 1
ATOM 666 C C . ASP A 1 82 ? -10.068 9.153 10.158 1.00 97.88 82 ASP A C 1
ATOM 668 O O . ASP A 1 82 ? -9.600 8.087 10.560 1.00 97.88 82 ASP A O 1
ATOM 672 N N . ASN A 1 83 ? -9.446 10.325 10.311 1.00 96.75 83 ASN A N 1
ATOM 673 C CA . ASN A 1 83 ? -8.119 10.499 10.915 1.00 96.75 83 ASN A CA 1
ATOM 674 C C . ASN A 1 83 ? -6.977 9.797 10.157 1.00 96.75 83 ASN A C 1
ATOM 676 O O . ASN A 1 83 ? -6.063 9.280 10.794 1.00 96.75 83 ASN A O 1
ATOM 680 N N . VAL A 1 84 ? -7.021 9.773 8.819 1.00 97.62 84 VAL A N 1
ATOM 681 C CA . VAL A 1 84 ? -5.886 9.314 7.994 1.00 97.62 84 VA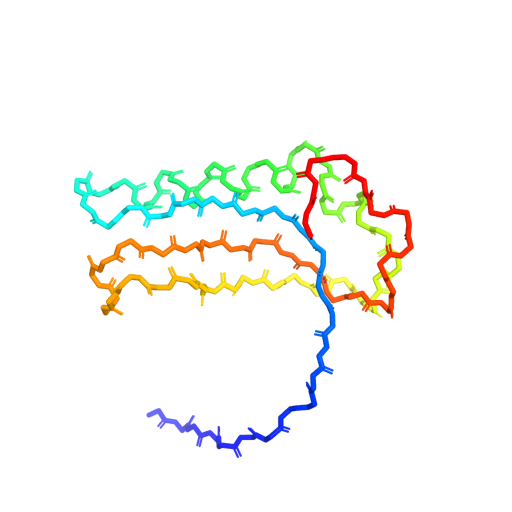L A CA 1
ATOM 682 C C . VAL A 1 84 ? -4.631 10.111 8.391 1.00 97.62 84 VAL A C 1
ATOM 684 O O . VAL A 1 84 ? -4.672 11.342 8.309 1.00 97.62 84 VAL A O 1
ATOM 687 N N . PRO A 1 85 ? -3.549 9.454 8.847 1.00 96.56 85 PRO A N 1
ATOM 688 C CA . PRO A 1 85 ? -2.324 10.145 9.235 1.00 96.56 85 PRO A CA 1
ATOM 689 C C . PRO A 1 85 ? -1.648 10.858 8.058 1.00 96.56 85 PRO A C 1
ATOM 691 O O . PRO A 1 85 ? -1.737 10.420 6.908 1.00 96.56 85 PRO A O 1
ATOM 694 N N . ASP A 1 86 ? -0.915 11.933 8.357 1.00 95.00 86 ASP A N 1
ATOM 695 C CA . ASP A 1 86 ? -0.116 12.643 7.356 1.00 95.00 86 ASP A CA 1
ATOM 696 C C . ASP A 1 86 ? 0.901 11.698 6.697 1.00 95.00 86 ASP A C 1
ATOM 698 O O . ASP A 1 86 ? 1.580 10.914 7.359 1.00 95.00 86 ASP A O 1
ATOM 702 N N . GLY A 1 87 ? 1.028 11.795 5.373 1.00 92.81 87 GLY A N 1
ATOM 703 C CA . GLY A 1 87 ? 1.928 10.942 4.592 1.00 92.81 87 GLY A CA 1
ATOM 704 C C . GLY A 1 87 ? 1.336 9.593 4.179 1.00 92.81 87 GLY A C 1
ATOM 705 O O . GLY A 1 87 ? 2.019 8.843 3.482 1.00 92.81 87 GLY A O 1
ATOM 706 N N . MET A 1 88 ? 0.084 9.305 4.548 1.00 96.19 88 MET A N 1
ATOM 707 C CA . MET A 1 88 ? -0.678 8.156 4.054 1.00 96.19 88 MET A CA 1
ATOM 708 C C . MET A 1 88 ? -1.720 8.583 3.013 1.00 96.19 88 MET A C 1
ATOM 710 O O . MET A 1 88 ? -2.061 9.762 2.883 1.00 96.19 88 MET A O 1
ATOM 714 N N . SER A 1 89 ? -2.199 7.617 2.232 1.00 91.94 89 SER A N 1
ATOM 715 C CA . SER A 1 89 ? -3.298 7.769 1.266 1.00 91.94 89 SER A CA 1
ATOM 716 C C . SER A 1 89 ? -4.403 6.765 1.540 1.00 91.94 89 SER A C 1
ATOM 718 O O . SER A 1 89 ? -4.079 5.688 2.096 1.00 91.94 89 SER A O 1
#

Sequence (89 aa):
MKYEVVTKPEFKVIGISIRTETENNQTALALKELWERFYMDGIADDIPNKVNEDVLSLYIDYEGDYTDPYNTFACCEVKSFDNVPDGMS

pLDDT: mean 94.06, std 5.51, range [71.75, 98.56]

Secondary structure (DSSP, 8-state):
-----------EEEEEEEEE--GGGTHHHHHHHHHHHHHHTSHHHH-TTEEEEEEEEEEE--SSSTTS-EEEEEEEEES--TTPPTT--

Radius of gyration: 14.41 Å; chains: 1; bounding box: 35×37×33 Å